Protein AF-A0A4R0D677-F1 (afdb_monomer_lite)

Radius of gyration: 15.62 Å; chains: 1; bounding box: 46×31×47 Å

Structure (mmCIF, N/CA/C/O backbone):
data_AF-A0A4R0D677-F1
#
_entry.id   AF-A0A4R0D677-F1
#
loop_
_atom_site.group_PDB
_atom_site.id
_atom_site.type_symbol
_atom_site.label_atom_id
_atom_site.label_alt_id
_atom_site.label_comp_id
_atom_site.label_asym_id
_atom_site.label_entity_id
_atom_site.label_seq_id
_atom_site.pdbx_PDB_ins_code
_atom_site.Cartn_x
_atom_site.Cartn_y
_atom_site.Cartn_z
_atom_site.occupancy
_atom_site.B_iso_or_equiv
_atom_site.auth_seq_id
_atom_site.auth_comp_id
_atom_site.auth_asym_id
_atom_site.auth_atom_id
_atom_site.pdbx_PDB_model_num
ATOM 1 N N . MET A 1 1 ? 21.964 2.324 -13.174 1.00 46.50 1 MET A N 1
ATOM 2 C CA . MET A 1 1 ? 20.574 2.118 -13.631 1.00 46.50 1 MET A CA 1
ATOM 3 C C . MET A 1 1 ? 19.665 2.607 -12.523 1.00 46.50 1 MET A C 1
ATOM 5 O O . MET A 1 1 ? 19.913 2.249 -11.379 1.00 46.50 1 MET A O 1
ATOM 9 N N . SER A 1 2 ? 18.722 3.490 -12.840 1.00 54.97 2 SER A N 1
ATOM 10 C CA . SER A 1 2 ? 17.819 4.104 -11.859 1.00 54.97 2 SER A CA 1
ATOM 11 C C . SER A 1 2 ? 16.547 3.272 -11.734 1.00 54.97 2 SER A C 1
ATOM 13 O O . SER A 1 2 ? 16.025 2.812 -12.748 1.00 54.97 2 SER A O 1
ATOM 15 N N . LEU A 1 3 ? 16.053 3.096 -10.508 1.00 63.09 3 LEU A N 1
ATOM 16 C CA . LEU A 1 3 ? 14.732 2.521 -10.248 1.00 63.09 3 LEU A CA 1
ATOM 17 C C . LEU A 1 3 ? 13.673 3.325 -11.011 1.00 63.09 3 LEU A C 1
ATOM 19 O O . LEU A 1 3 ? 13.664 4.555 -10.936 1.00 63.09 3 LEU A O 1
ATOM 23 N N . ASN A 1 4 ? 12.784 2.640 -11.728 1.00 72.44 4 ASN A N 1
ATOM 24 C CA . ASN A 1 4 ? 11.658 3.288 -12.389 1.00 72.44 4 ASN A CA 1
ATOM 25 C C . ASN A 1 4 ? 10.509 3.426 -11.378 1.00 72.44 4 ASN A C 1
ATOM 27 O O . ASN A 1 4 ? 9.733 2.492 -11.177 1.00 72.44 4 ASN A O 1
ATOM 31 N N . ILE A 1 5 ? 10.471 4.555 -10.669 1.00 73.00 5 ILE A N 1
ATOM 32 C CA . ILE A 1 5 ? 9.426 4.857 -9.683 1.00 73.00 5 ILE A CA 1
ATOM 33 C C . ILE A 1 5 ? 8.297 5.606 -10.385 1.00 73.00 5 ILE A C 1
ATOM 35 O O . ILE A 1 5 ? 8.529 6.603 -11.069 1.00 73.00 5 ILE A O 1
ATOM 39 N N . GLU A 1 6 ? 7.072 5.123 -10.205 1.00 76.19 6 GLU A N 1
ATOM 40 C CA . GLU A 1 6 ? 5.894 5.703 -10.847 1.00 76.19 6 GLU A CA 1
ATOM 41 C C . GLU A 1 6 ? 5.510 7.056 -10.220 1.00 76.19 6 GLU A C 1
ATOM 43 O O . GLU A 1 6 ? 5.352 7.143 -9.002 1.00 76.19 6 GLU A O 1
ATOM 48 N N . PRO A 1 7 ? 5.305 8.115 -11.027 1.00 68.88 7 PRO A N 1
ATOM 49 C CA . PRO A 1 7 ? 5.051 9.464 -10.520 1.00 68.88 7 PRO A CA 1
ATOM 50 C C . PRO A 1 7 ? 3.624 9.674 -9.989 1.00 68.88 7 PRO A C 1
ATOM 52 O O . PRO A 1 7 ? 3.384 10.651 -9.288 1.00 68.88 7 PRO A O 1
ATOM 55 N N . ASN A 1 8 ? 2.667 8.806 -10.343 1.00 76.62 8 ASN A N 1
ATOM 56 C CA . ASN A 1 8 ? 1.303 8.834 -9.805 1.00 76.62 8 ASN A CA 1
ATOM 57 C C . ASN A 1 8 ? 0.806 7.399 -9.547 1.00 76.62 8 ASN A C 1
ATOM 59 O O . ASN A 1 8 ? 0.125 6.804 -10.398 1.00 76.62 8 ASN A O 1
ATOM 63 N N . PRO A 1 9 ? 1.179 6.813 -8.399 1.00 74.44 9 PRO A N 1
ATOM 64 C CA . PRO A 1 9 ? 0.886 5.421 -8.089 1.00 74.44 9 PRO A CA 1
ATOM 65 C C . PRO A 1 9 ? -0.613 5.128 -8.000 1.00 74.44 9 PRO A C 1
ATOM 67 O O . PRO A 1 9 ? -1.057 4.054 -8.404 1.00 74.44 9 PRO A O 1
ATOM 70 N N . LEU A 1 10 ? -1.420 6.088 -7.546 1.00 76.31 10 LEU A N 1
ATOM 71 C CA . LEU A 1 10 ? -2.860 5.905 -7.385 1.00 76.31 10 LEU A CA 1
ATOM 72 C C . LEU A 1 10 ? -3.614 5.785 -8.696 1.00 76.31 10 LEU A C 1
ATOM 74 O O . LEU A 1 10 ? -4.440 4.889 -8.860 1.00 76.31 10 LEU A O 1
ATOM 78 N N . ARG A 1 11 ? -3.326 6.664 -9.657 1.00 75.25 11 ARG A N 1
ATOM 79 C CA . ARG A 1 11 ? -3.960 6.604 -10.975 1.00 75.25 11 ARG A CA 1
ATOM 80 C C . ARG A 1 11 ? -3.592 5.311 -11.693 1.00 75.25 11 ARG A C 1
ATOM 82 O O . ARG A 1 11 ? -4.452 4.709 -12.339 1.00 75.25 11 ARG A O 1
ATOM 89 N N . LEU A 1 12 ? -2.337 4.878 -11.560 1.00 73.50 12 LEU A N 1
ATOM 90 C CA . LEU A 1 12 ? -1.883 3.602 -12.094 1.00 73.50 12 LEU A CA 1
ATOM 91 C C . LEU A 1 12 ? -2.635 2.436 -11.445 1.00 73.50 12 LEU A C 1
ATOM 93 O O . LEU A 1 12 ? -3.113 1.559 -12.158 1.00 73.50 12 LEU A O 1
ATOM 97 N N . LEU A 1 13 ? -2.803 2.449 -10.121 1.00 74.50 13 LEU A N 1
ATOM 98 C CA . LEU A 1 13 ? -3.520 1.400 -9.396 1.00 74.50 13 LEU A CA 1
ATOM 99 C C . LEU A 1 13 ? -5.006 1.366 -9.716 1.00 74.50 13 LEU A C 1
ATOM 101 O O . LEU A 1 13 ? -5.522 0.297 -10.006 1.00 74.50 13 LEU A O 1
ATOM 105 N N . CYS A 1 14 ? -5.693 2.505 -9.750 1.00 72.25 14 CYS A N 1
ATOM 106 C CA . CYS A 1 14 ? -7.098 2.552 -10.150 1.00 72.25 14 CYS A CA 1
ATOM 107 C C . CYS A 1 14 ? -7.300 2.000 -11.568 1.00 72.25 14 CYS A C 1
ATOM 109 O O . CYS A 1 14 ? -8.280 1.299 -11.814 1.00 72.25 14 CYS A O 1
ATOM 111 N N . ARG A 1 15 ? -6.356 2.265 -12.484 1.00 71.62 15 ARG A N 1
ATOM 112 C CA . ARG A 1 15 ? -6.363 1.691 -13.835 1.00 71.62 15 ARG A CA 1
ATOM 113 C C . ARG A 1 15 ? -6.105 0.180 -13.824 1.00 71.62 15 ARG A C 1
ATOM 115 O O . ARG A 1 15 ? -6.798 -0.535 -14.536 1.00 71.62 15 ARG A O 1
ATOM 122 N N . LYS A 1 16 ? -5.127 -0.291 -13.044 1.00 71.31 16 LYS A N 1
ATOM 123 C CA . LYS A 1 16 ? -4.709 -1.705 -12.990 1.00 71.31 16 LYS A CA 1
ATOM 124 C C . LYS A 1 16 ? -5.667 -2.605 -12.204 1.00 71.31 16 LYS A C 1
ATOM 126 O O . LYS A 1 16 ? -5.838 -3.762 -12.547 1.00 71.31 16 LYS A O 1
ATOM 131 N N . LEU A 1 17 ? -6.291 -2.083 -11.151 1.00 68.19 17 LEU A N 1
ATOM 132 C CA . LEU A 1 17 ? -7.123 -2.841 -10.209 1.00 68.19 17 LEU A CA 1
ATOM 133 C C . LEU A 1 17 ? -8.630 -2.697 -10.472 1.00 68.19 17 LEU A C 1
ATOM 135 O O . LEU A 1 17 ? -9.434 -3.277 -9.750 1.00 68.19 17 LEU A O 1
ATOM 139 N N . GLY A 1 18 ? -9.036 -1.935 -11.491 1.00 66.12 18 GLY A N 1
ATOM 140 C CA . GLY A 1 18 ? -10.449 -1.779 -11.855 1.00 66.12 18 GLY A CA 1
ATOM 141 C C . GLY A 1 18 ? -11.251 -0.840 -10.944 1.00 66.12 18 GLY A C 1
ATOM 142 O O . GLY A 1 18 ? -12.479 -0.848 -10.996 1.00 66.12 18 GLY A O 1
ATOM 143 N N . GLY A 1 19 ? -10.585 -0.018 -10.125 1.00 68.75 19 GLY A N 1
ATOM 144 C CA . GLY A 1 19 ? -11.209 1.071 -9.365 1.00 68.75 19 GLY A CA 1
ATOM 145 C C . GLY A 1 19 ? -10.838 1.138 -7.881 1.00 68.75 19 GLY A C 1
ATOM 146 O O . GLY A 1 19 ? -10.131 0.289 -7.346 1.00 68.75 19 GLY A O 1
ATOM 147 N N . ILE A 1 20 ? -11.350 2.176 -7.209 1.00 68.94 20 ILE A N 1
ATOM 148 C CA . ILE A 1 20 ? -10.993 2.525 -5.821 1.00 68.94 20 ILE A CA 1
ATOM 149 C C . ILE A 1 20 ? -11.452 1.488 -4.785 1.00 68.94 20 ILE A C 1
ATOM 151 O O . ILE A 1 20 ? -10.838 1.349 -3.738 1.00 68.94 20 ILE A O 1
ATOM 155 N N . HIS A 1 21 ? -12.491 0.706 -5.083 1.00 67.62 21 HIS A N 1
ATOM 156 C CA . HIS A 1 21 ? -13.012 -0.313 -4.167 1.00 67.62 21 HIS A CA 1
ATOM 157 C C . HIS A 1 21 ? -12.000 -1.437 -3.886 1.00 67.62 21 HIS A C 1
ATOM 159 O O . HIS A 1 21 ? -12.010 -2.003 -2.800 1.00 67.62 21 HIS A O 1
ATOM 165 N N . ARG A 1 22 ? -11.081 -1.713 -4.823 1.00 74.38 22 ARG A N 1
ATOM 166 C CA . ARG A 1 22 ? -9.992 -2.690 -4.643 1.00 74.38 22 ARG A CA 1
ATOM 167 C C . ARG A 1 22 ? -8.803 -2.154 -3.862 1.00 74.38 22 ARG A C 1
ATOM 169 O O . ARG A 1 22 ? -7.878 -2.900 -3.555 1.00 74.38 22 ARG A O 1
ATOM 176 N N . VAL A 1 23 ? -8.799 -0.859 -3.560 1.00 78.19 23 VAL A N 1
ATOM 177 C CA . VAL A 1 23 ? -7.734 -0.260 -2.761 1.00 78.19 23 VAL A CA 1
ATOM 178 C C . VAL A 1 23 ? -7.772 -0.805 -1.337 1.00 78.19 23 VAL A C 1
ATOM 180 O O . VAL A 1 23 ? -6.714 -1.052 -0.777 1.00 78.19 23 VAL A O 1
ATOM 183 N N . LEU A 1 24 ? -8.953 -1.086 -0.780 1.00 79.75 24 LEU A N 1
ATOM 184 C CA . LEU A 1 24 ? -9.059 -1.747 0.524 1.00 79.75 24 LEU A CA 1
ATOM 185 C C . LEU A 1 24 ? -8.439 -3.149 0.512 1.00 79.75 24 LEU A C 1
ATOM 187 O O . LEU A 1 24 ? -7.646 -3.466 1.394 1.00 79.75 24 LEU A O 1
ATOM 191 N N . ASP A 1 25 ? -8.720 -3.948 -0.522 1.00 78.94 25 ASP A N 1
ATOM 192 C CA . ASP A 1 25 ? -8.103 -5.272 -0.683 1.00 78.94 25 ASP A CA 1
ATOM 193 C C . ASP A 1 25 ? -6.572 -5.164 -0.779 1.00 78.94 25 ASP A C 1
ATOM 195 O O . ASP A 1 25 ? -5.841 -5.977 -0.214 1.00 78.94 25 ASP A O 1
ATOM 199 N N . LEU A 1 26 ? -6.073 -4.136 -1.476 1.00 81.19 26 LEU A N 1
ATOM 200 C CA . LEU A 1 26 ? -4.642 -3.859 -1.576 1.00 81.19 26 LEU A CA 1
ATOM 201 C C . LEU A 1 26 ? -4.051 -3.497 -0.208 1.00 81.19 26 LEU A C 1
ATOM 203 O O . LEU A 1 26 ? -3.027 -4.060 0.171 1.00 81.19 26 LEU A O 1
ATOM 207 N N . LEU A 1 27 ? -4.691 -2.593 0.539 1.00 84.69 27 LEU A N 1
ATOM 208 C CA . LEU A 1 27 ? -4.249 -2.179 1.874 1.00 84.69 27 LEU A CA 1
ATOM 209 C C . LEU A 1 27 ? -4.219 -3.343 2.872 1.00 84.69 27 LEU A C 1
ATOM 211 O O . LEU A 1 27 ? -3.395 -3.331 3.787 1.00 84.69 27 LEU A O 1
ATOM 215 N N . ASP A 1 28 ? -5.083 -4.346 2.705 1.00 82.44 28 ASP A N 1
ATOM 216 C CA . ASP A 1 28 ? -5.055 -5.535 3.557 1.00 82.44 28 ASP A CA 1
ATOM 217 C C . ASP A 1 28 ? -3.887 -6.481 3.238 1.00 82.44 28 ASP A C 1
ATOM 219 O O . ASP A 1 28 ? -3.376 -7.176 4.114 1.00 82.44 28 ASP A O 1
ATOM 223 N N . ILE A 1 29 ? -3.416 -6.478 1.990 1.00 81.38 29 ILE A N 1
ATOM 224 C CA . ILE A 1 29 ? -2.280 -7.299 1.557 1.00 81.38 29 ILE A CA 1
ATOM 225 C C . ILE A 1 29 ? -0.944 -6.638 1.882 1.00 81.38 29 ILE A C 1
ATOM 227 O O . ILE A 1 29 ? 0.037 -7.354 2.110 1.00 81.38 29 ILE A O 1
ATOM 231 N N . LEU A 1 30 ? -0.887 -5.304 1.866 1.00 82.44 30 LEU A N 1
ATOM 232 C CA . LEU A 1 30 ? 0.340 -4.562 2.123 1.00 82.44 30 LEU A CA 1
ATOM 233 C C . LEU A 1 30 ? 0.876 -4.857 3.530 1.00 82.44 30 LEU A C 1
ATOM 235 O O . LEU A 1 30 ? 0.171 -4.820 4.533 1.00 82.44 30 LEU A O 1
ATOM 239 N N . ASP A 1 31 ? 2.166 -5.147 3.585 1.00 78.69 31 ASP A N 1
ATOM 240 C CA . ASP A 1 31 ? 2.933 -5.328 4.798 1.00 78.69 31 ASP A CA 1
ATOM 241 C C . ASP A 1 31 ? 3.507 -3.968 5.209 1.00 78.69 31 ASP A C 1
ATOM 243 O O . ASP A 1 31 ? 4.041 -3.221 4.385 1.00 78.69 31 ASP A O 1
ATOM 247 N N . ASN A 1 32 ? 3.428 -3.643 6.498 1.00 75.25 32 ASN A N 1
ATOM 248 C CA . ASN A 1 32 ? 3.957 -2.387 7.032 1.00 75.25 32 ASN A CA 1
ATOM 249 C C . ASN A 1 32 ? 5.480 -2.238 6.842 1.00 75.25 32 ASN A C 1
ATOM 251 O O . ASN A 1 32 ? 6.007 -1.129 6.915 1.00 75.25 32 ASN A O 1
ATOM 255 N N . GLN A 1 33 ? 6.198 -3.336 6.585 1.00 74.75 33 GLN A N 1
ATOM 256 C CA . GLN A 1 33 ? 7.637 -3.323 6.331 1.00 74.75 33 GLN A CA 1
ATOM 257 C C . GLN A 1 33 ? 7.985 -3.145 4.848 1.00 74.75 33 GLN A C 1
ATOM 259 O O . GLN A 1 33 ? 9.171 -2.999 4.523 1.00 74.75 33 GLN A O 1
ATOM 264 N N . ALA A 1 34 ? 6.992 -3.179 3.952 1.00 79.44 34 ALA A N 1
ATOM 265 C CA . ALA A 1 34 ? 7.190 -3.018 2.519 1.00 79.44 34 ALA A CA 1
ATOM 266 C C . ALA A 1 34 ? 7.406 -1.545 2.175 1.00 79.44 34 ALA A C 1
ATOM 268 O O . ALA A 1 34 ? 6.527 -0.702 2.352 1.00 79.44 34 ALA A O 1
ATOM 269 N N . ARG A 1 35 ? 8.585 -1.231 1.635 1.00 82.19 35 ARG A N 1
ATOM 270 C CA . ARG A 1 35 ? 8.910 0.136 1.207 1.00 82.19 35 ARG A CA 1
ATOM 271 C C . ARG A 1 35 ? 8.371 0.432 -0.191 1.00 82.19 35 ARG A C 1
ATOM 273 O O . ARG A 1 35 ? 8.006 1.566 -0.480 1.00 82.19 35 ARG A O 1
ATOM 280 N N . TYR A 1 36 ? 8.313 -0.601 -1.025 1.00 84.31 36 TYR A N 1
ATOM 281 C CA . TYR A 1 36 ? 7.744 -0.534 -2.359 1.00 84.31 36 TYR A CA 1
ATOM 282 C C . TYR A 1 36 ? 6.868 -1.747 -2.608 1.00 84.31 36 TYR A C 1
ATOM 284 O O . TYR A 1 36 ? 7.065 -2.803 -2.010 1.00 84.31 36 TYR A O 1
ATOM 292 N N . PHE A 1 37 ? 5.956 -1.631 -3.556 1.00 84.25 37 PHE A N 1
ATOM 293 C CA . PHE A 1 37 ? 5.255 -2.778 -4.105 1.00 84.25 37 PHE A CA 1
ATOM 294 C C . PHE A 1 37 ? 5.078 -2.623 -5.609 1.00 84.25 37 PHE A C 1
ATOM 296 O O . PHE A 1 37 ? 5.185 -1.533 -6.173 1.00 84.25 37 PHE A O 1
ATOM 303 N N . TRP A 1 38 ? 4.825 -3.743 -6.268 1.00 81.06 38 TRP A N 1
ATOM 304 C CA . TRP A 1 38 ? 4.507 -3.805 -7.679 1.00 81.06 38 TRP A CA 1
ATOM 305 C C . TRP A 1 38 ? 3.267 -4.663 -7.866 1.00 81.06 38 TRP A C 1
ATOM 307 O O . TRP A 1 38 ? 3.144 -5.739 -7.286 1.00 81.06 38 TRP A O 1
ATOM 317 N N . VAL A 1 39 ? 2.354 -4.177 -8.697 1.00 76.50 39 VAL A N 1
ATOM 318 C CA . VAL A 1 39 ? 1.191 -4.939 -9.141 1.00 76.50 39 VAL A CA 1
ATOM 319 C C . VAL A 1 39 ? 1.512 -5.487 -10.522 1.00 76.50 39 VAL A C 1
ATOM 321 O O . VAL A 1 39 ? 1.634 -4.705 -11.479 1.00 76.50 39 VAL A O 1
ATOM 324 N N . ASN A 1 40 ? 1.689 -6.809 -10.594 1.00 72.00 40 ASN A N 1
ATOM 325 C CA . ASN A 1 40 ? 1.907 -7.505 -11.851 1.00 72.00 40 ASN A CA 1
ATOM 326 C C . ASN A 1 40 ? 0.624 -7.453 -12.698 1.00 72.00 40 ASN A C 1
ATOM 328 O O . ASN A 1 40 ? -0.468 -7.708 -12.195 1.00 72.00 40 ASN A O 1
ATOM 332 N N . ASP A 1 41 ? 0.788 -7.099 -13.969 1.00 65.06 41 ASP A N 1
ATOM 333 C CA . ASP A 1 41 ? -0.271 -6.939 -14.973 1.00 65.06 41 ASP A CA 1
ATOM 334 C C . ASP A 1 41 ? -0.216 -8.056 -16.036 1.00 65.06 41 ASP A C 1
ATOM 336 O O . ASP A 1 41 ? -0.886 -7.977 -17.058 1.00 65.06 41 ASP A O 1
ATOM 340 N N . ASP A 1 42 ? 0.560 -9.129 -15.816 1.00 56.28 42 ASP A N 1
ATOM 341 C CA . ASP A 1 42 ? 0.685 -10.276 -16.743 1.00 56.28 42 ASP A CA 1
ATOM 342 C C . ASP A 1 42 ? -0.625 -11.074 -16.962 1.00 56.28 42 ASP A C 1
ATOM 344 O O . ASP A 1 42 ? -0.633 -12.153 -17.564 1.00 56.28 42 ASP A O 1
ATOM 348 N N . SER A 1 43 ? -1.775 -10.578 -16.506 1.00 51.88 43 SER A N 1
ATOM 349 C CA . SER A 1 43 ? -3.062 -11.166 -16.846 1.00 51.88 43 SER A CA 1
ATOM 350 C C . SER A 1 43 ? -3.492 -10.747 -18.247 1.00 51.88 43 SER A C 1
ATOM 352 O O . SER A 1 43 ? -3.923 -9.623 -18.495 1.00 51.88 43 SER A O 1
ATOM 354 N N . GLN A 1 44 ? -3.445 -11.734 -19.136 1.00 50.09 44 GLN A N 1
ATOM 355 C CA . GLN A 1 44 ? -4.313 -11.870 -20.299 1.00 50.09 44 GLN A CA 1
ATOM 356 C C . GLN A 1 44 ? -5.681 -11.172 -20.119 1.00 50.09 44 GLN A C 1
ATOM 358 O O . GLN A 1 44 ? -6.281 -11.290 -19.045 1.00 50.09 44 GLN A O 1
ATOM 363 N N . PRO A 1 45 ? -6.219 -10.538 -21.176 1.00 47.06 45 PRO A N 1
ATOM 364 C CA . PRO A 1 45 ? -7.366 -9.622 -21.123 1.00 47.06 45 PRO A CA 1
ATOM 365 C C . PRO A 1 45 ? -8.709 -10.219 -20.648 1.00 47.06 45 PRO A C 1
ATOM 367 O O . PRO A 1 45 ? -9.688 -9.485 -20.572 1.00 47.06 45 PRO A O 1
ATOM 370 N N . ASP A 1 46 ? -8.774 -11.507 -20.295 1.00 44.31 46 ASP A N 1
ATOM 371 C CA . ASP A 1 46 ? -10.025 -12.257 -20.096 1.00 44.31 46 ASP A CA 1
ATOM 372 C C . ASP A 1 46 ? -10.285 -12.778 -18.673 1.00 44.31 46 ASP A C 1
ATOM 374 O O . ASP A 1 46 ? -11.287 -13.460 -18.433 1.00 44.31 46 ASP A O 1
ATOM 378 N N . ARG A 1 47 ? -9.432 -12.500 -17.679 1.00 45.94 47 ARG A N 1
ATOM 379 C CA . ARG A 1 47 ? -9.725 -12.975 -16.316 1.00 45.94 47 ARG A CA 1
ATOM 380 C C . ARG A 1 47 ? -10.636 -12.010 -15.571 1.00 45.94 47 ARG A C 1
ATOM 382 O O . ARG A 1 47 ? -10.222 -10.938 -15.149 1.00 45.94 47 ARG A O 1
ATOM 389 N N . ASN A 1 48 ? -11.861 -12.473 -15.322 1.00 47.94 48 ASN A N 1
ATOM 390 C CA . ASN A 1 48 ? -12.749 -11.987 -14.269 1.00 47.94 48 ASN A CA 1
ATOM 391 C C . ASN A 1 48 ? -11.972 -11.833 -12.950 1.00 47.94 48 ASN A C 1
ATOM 393 O O . ASN A 1 48 ? -11.830 -12.775 -12.167 1.00 47.94 48 ASN A O 1
ATOM 397 N N . TYR A 1 49 ? -11.501 -10.616 -12.683 1.00 52.00 49 TYR A N 1
ATOM 398 C CA . TYR A 1 49 ? -10.772 -10.240 -11.473 1.00 52.00 49 TYR A CA 1
ATOM 399 C C . TYR A 1 49 ? -11.570 -10.495 -10.183 1.00 52.00 49 TYR A C 1
ATOM 401 O O . TYR A 1 49 ? -11.032 -10.372 -9.087 1.00 52.00 49 TYR A O 1
ATOM 409 N N . HIS A 1 50 ? -12.861 -10.819 -10.272 1.00 48.62 50 HIS A N 1
ATOM 410 C CA . HIS A 1 50 ? -13.708 -11.180 -9.135 1.00 48.62 50 HIS A CA 1
ATOM 411 C C . HIS A 1 50 ? -13.315 -12.507 -8.459 1.00 48.62 50 HIS A C 1
ATOM 413 O O . HIS A 1 50 ? -13.734 -12.735 -7.330 1.00 48.62 50 HIS A O 1
ATOM 419 N N . GLY A 1 51 ? -12.522 -13.372 -9.112 1.00 49.31 51 GLY A N 1
ATOM 420 C CA . GLY A 1 51 ? -12.191 -14.708 -8.591 1.00 49.31 51 GLY A CA 1
ATOM 421 C C . GLY A 1 51 ? -10.745 -14.934 -8.137 1.00 49.31 51 GLY A C 1
ATOM 422 O O . GLY A 1 51 ? -10.488 -15.910 -7.436 1.00 49.31 51 GLY A O 1
ATOM 423 N N . VAL A 1 52 ? -9.787 -14.081 -8.523 1.00 54.62 52 VAL A N 1
ATOM 424 C CA . VAL A 1 52 ? -8.370 -14.290 -8.178 1.00 54.62 52 VAL A CA 1
ATOM 425 C C . VAL A 1 52 ? -7.969 -13.389 -7.018 1.00 54.62 52 VAL A C 1
ATOM 427 O O . VAL A 1 52 ? -8.169 -12.176 -7.072 1.00 54.62 52 VAL A O 1
ATOM 430 N N . LYS A 1 53 ? -7.394 -13.990 -5.971 1.00 63.47 53 LYS A N 1
ATOM 431 C CA . LYS A 1 53 ? -6.892 -13.255 -4.811 1.00 63.47 53 LYS A CA 1
ATOM 432 C C . LYS A 1 53 ? -5.773 -12.302 -5.242 1.00 63.47 53 LYS A C 1
ATOM 434 O O . LYS A 1 53 ? -4.837 -12.702 -5.939 1.00 63.47 53 LYS A O 1
ATOM 439 N N . LEU A 1 54 ? -5.906 -11.040 -4.840 1.00 69.19 54 LEU A N 1
ATOM 440 C CA . LEU A 1 54 ? -5.010 -9.946 -5.215 1.00 69.19 54 LEU A CA 1
ATOM 441 C C . LEU A 1 54 ? -3.562 -10.185 -4.730 1.00 69.19 54 LEU A C 1
ATOM 443 O O . LEU A 1 54 ? -2.609 -9.723 -5.351 1.00 69.19 54 LEU A O 1
ATOM 447 N N . ASP A 1 55 ? -3.385 -10.990 -3.681 1.00 64.88 55 ASP A N 1
ATOM 448 C CA . ASP A 1 55 ? -2.090 -11.349 -3.093 1.00 64.88 55 ASP A CA 1
ATOM 449 C C . ASP A 1 55 ? -1.160 -12.136 -4.026 1.00 64.88 55 ASP A C 1
ATOM 451 O O . ASP A 1 55 ? 0.052 -12.102 -3.839 1.00 64.88 55 ASP A O 1
ATOM 455 N N . ASN A 1 56 ? -1.700 -12.796 -5.051 1.00 65.19 56 ASN A N 1
ATOM 456 C CA . ASN A 1 56 ? -0.905 -13.532 -6.035 1.00 65.19 56 ASN A CA 1
ATOM 457 C C . ASN A 1 56 ? -0.226 -12.627 -7.076 1.00 65.19 56 ASN A C 1
ATOM 459 O O . ASN A 1 56 ? 0.649 -13.093 -7.804 1.00 65.19 56 ASN A O 1
ATOM 463 N N . PHE A 1 57 ? -0.630 -11.357 -7.169 1.00 70.56 57 PHE A N 1
ATOM 464 C CA . PHE A 1 57 ? -0.122 -10.413 -8.173 1.00 70.56 57 PHE A CA 1
ATOM 465 C C . PHE A 1 57 ? 0.598 -9.210 -7.571 1.00 70.56 57 PHE A C 1
ATOM 467 O O . PHE A 1 57 ? 1.273 -8.479 -8.295 1.00 70.56 57 PHE A O 1
ATOM 474 N N . VAL A 1 58 ? 0.460 -8.988 -6.263 1.00 75.69 58 VAL A N 1
ATOM 475 C CA . VAL A 1 58 ? 1.117 -7.882 -5.565 1.00 75.69 58 VAL A CA 1
ATOM 476 C C . VAL A 1 58 ? 2.412 -8.386 -4.949 1.00 75.69 58 VAL A C 1
ATOM 478 O O . VAL A 1 58 ? 2.416 -9.067 -3.925 1.00 75.69 58 VAL A O 1
ATOM 481 N N . LEU A 1 59 ? 3.526 -8.025 -5.575 1.00 77.00 59 LEU A N 1
ATOM 482 C CA . LEU A 1 59 ? 4.858 -8.300 -5.057 1.00 77.00 59 LEU A CA 1
ATOM 483 C C . LEU A 1 59 ? 5.312 -7.125 -4.202 1.00 77.00 59 LEU A C 1
ATOM 485 O O . LEU A 1 59 ? 5.252 -5.972 -4.626 1.00 77.00 59 LEU A O 1
ATOM 489 N N . GLN A 1 60 ? 5.761 -7.418 -2.988 1.00 83.00 60 GLN A N 1
ATOM 490 C CA . GLN A 1 60 ? 6.167 -6.406 -2.024 1.00 83.00 60 GLN A CA 1
ATOM 491 C C . GLN A 1 60 ? 7.666 -6.448 -1.827 1.00 83.00 60 GLN A C 1
ATOM 493 O O . GLN A 1 60 ? 8.265 -7.518 -1.722 1.00 83.00 60 GLN A O 1
ATOM 498 N N . TYR A 1 61 ? 8.268 -5.271 -1.762 1.00 78.69 61 TYR A N 1
ATOM 499 C CA . TYR A 1 61 ? 9.701 -5.107 -1.830 1.00 78.69 61 TYR A CA 1
ATOM 500 C C . TYR A 1 61 ? 10.232 -4.262 -0.682 1.00 78.69 61 TYR A C 1
ATOM 502 O O . TYR A 1 61 ? 9.694 -3.208 -0.327 1.00 78.69 61 TYR A O 1
ATOM 510 N N . LYS A 1 62 ? 11.373 -4.695 -0.152 1.00 78.88 62 LYS A N 1
ATOM 511 C CA . LYS A 1 62 ? 12.213 -3.891 0.728 1.00 78.88 62 LYS A CA 1
ATOM 512 C C . LYS A 1 62 ? 13.551 -3.650 0.044 1.00 78.88 62 LYS A C 1
ATOM 514 O O . LYS A 1 62 ? 14.236 -4.600 -0.333 1.00 78.88 62 LYS A O 1
ATOM 519 N N . LEU A 1 63 ? 13.901 -2.375 -0.136 1.00 70.88 63 LEU A N 1
ATOM 520 C CA . LEU A 1 63 ? 15.196 -1.998 -0.698 1.00 70.88 63 LEU A CA 1
ATOM 521 C C . LEU A 1 63 ? 16.292 -2.219 0.343 1.00 70.88 63 LEU A C 1
ATOM 523 O O . LEU A 1 63 ? 16.206 -1.717 1.467 1.00 70.88 63 LEU A O 1
ATOM 527 N N . LEU A 1 64 ? 17.316 -2.962 -0.060 1.00 68.69 64 LEU A N 1
ATOM 528 C CA . LEU A 1 64 ? 18.546 -3.135 0.696 1.00 68.69 64 LEU A CA 1
ATOM 529 C C . LEU A 1 64 ? 19.525 -2.007 0.370 1.00 68.69 64 LEU A C 1
ATOM 531 O O . LEU A 1 64 ? 19.808 -1.758 -0.799 1.00 68.69 64 LEU A O 1
ATOM 535 N N . ASN A 1 65 ? 20.044 -1.351 1.411 1.00 59.09 65 ASN A N 1
ATOM 536 C CA . ASN A 1 65 ? 21.076 -0.317 1.283 1.00 59.09 65 ASN A CA 1
ATOM 537 C C . ASN A 1 65 ? 22.480 -0.898 1.052 1.00 59.09 65 ASN A C 1
ATOM 539 O O . ASN A 1 65 ? 23.376 -0.149 0.683 1.00 59.09 65 ASN A O 1
ATOM 543 N N . ASP A 1 66 ? 22.680 -2.191 1.318 1.00 57.28 66 ASP A N 1
ATOM 544 C CA . A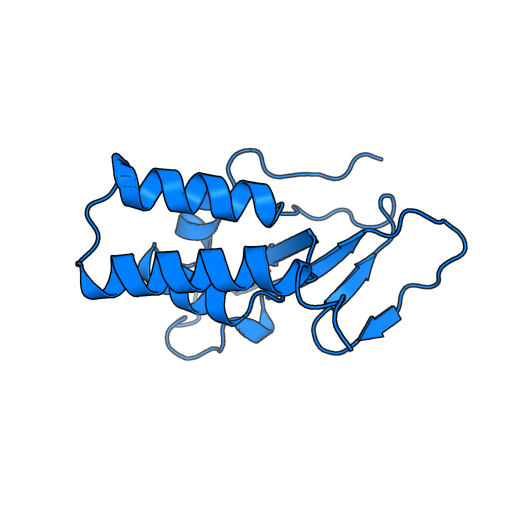SP A 1 66 ? 24.003 -2.808 1.398 1.00 57.28 66 ASP A CA 1
ATOM 545 C C . ASP A 1 66 ? 24.177 -3.893 0.324 1.00 57.28 66 ASP A C 1
ATOM 547 O O . ASP A 1 66 ? 23.346 -4.801 0.195 1.00 57.28 66 ASP A O 1
ATOM 551 N N . ASP A 1 67 ? 25.267 -3.806 -0.439 1.00 54.41 67 ASP A N 1
ATOM 552 C CA . ASP A 1 67 ? 25.576 -4.693 -1.570 1.00 54.41 67 ASP A CA 1
ATOM 553 C C . A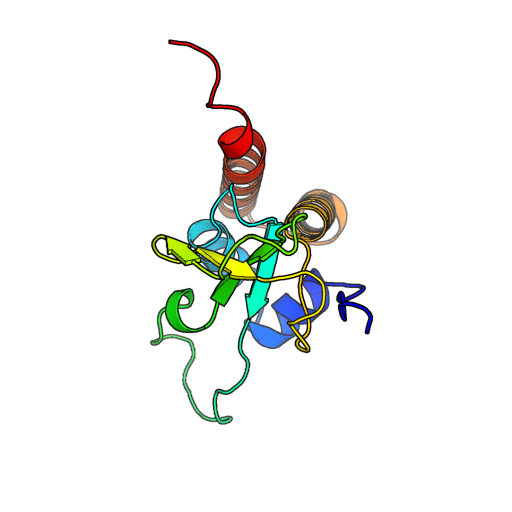SP A 1 67 ? 25.953 -6.118 -1.130 1.00 54.41 67 ASP A C 1
ATOM 555 O O . ASP A 1 67 ? 25.907 -7.061 -1.928 1.00 54.41 67 ASP A O 1
ATOM 559 N N . ASN A 1 68 ? 26.281 -6.297 0.151 1.00 52.22 68 ASN A N 1
ATOM 560 C CA . ASN A 1 68 ? 26.691 -7.578 0.730 1.00 52.22 68 ASN A CA 1
ATOM 561 C C . ASN A 1 68 ? 25.529 -8.459 1.201 1.00 52.22 68 ASN A C 1
ATOM 563 O O . ASN A 1 68 ? 25.752 -9.591 1.629 1.00 52.22 68 ASN A O 1
ATOM 567 N N . LEU A 1 69 ? 24.288 -7.982 1.108 1.00 56.62 69 LEU A N 1
ATOM 568 C CA . LEU A 1 69 ? 23.125 -8.777 1.482 1.00 56.62 69 LEU A CA 1
ATOM 569 C C . LEU A 1 69 ? 22.623 -9.568 0.266 1.00 56.62 69 LEU A C 1
ATOM 571 O O . LEU A 1 69 ? 22.424 -9.041 -0.839 1.00 56.62 69 LEU A O 1
ATOM 575 N N . THR A 1 70 ? 22.480 -10.878 0.450 1.00 56.84 70 THR A N 1
ATOM 576 C CA . THR A 1 70 ? 21.826 -11.752 -0.521 1.00 56.84 70 THR A CA 1
ATOM 577 C C . THR A 1 70 ? 20.328 -11.441 -0.541 1.00 56.84 70 THR A C 1
ATOM 579 O O . THR A 1 70 ? 19.742 -11.188 0.516 1.00 56.84 70 THR A O 1
ATOM 582 N N . PRO A 1 71 ? 19.680 -11.440 -1.721 1.00 57.94 71 PRO A N 1
ATOM 583 C CA . PRO A 1 71 ? 18.228 -11.381 -1.794 1.00 57.94 71 PRO A CA 1
ATOM 584 C C . PRO A 1 71 ? 17.652 -12.524 -0.959 1.00 57.94 71 PRO A C 1
ATOM 586 O O . PRO A 1 71 ? 17.974 -13.690 -1.185 1.00 57.94 71 PRO A O 1
ATOM 589 N N . PHE A 1 72 ? 16.830 -12.187 0.024 1.00 57.97 72 PHE A N 1
ATOM 590 C CA . PHE A 1 72 ? 16.144 -13.153 0.869 1.00 57.97 72 PHE A CA 1
ATOM 591 C C . PHE A 1 72 ? 14.649 -12.839 0.857 1.00 57.97 72 PHE A C 1
ATOM 593 O O . PHE A 1 72 ? 14.245 -11.679 0.765 1.00 57.97 72 PHE A O 1
ATOM 600 N N . SER A 1 73 ? 13.818 -13.873 0.921 1.00 58.41 73 SER A N 1
ATOM 601 C CA . SER A 1 73 ? 12.366 -13.745 1.020 1.00 58.41 73 SER A CA 1
ATOM 602 C C . SER A 1 73 ? 11.920 -14.172 2.412 1.00 58.41 73 SER A C 1
ATOM 604 O O . SER A 1 73 ? 12.214 -15.291 2.828 1.00 58.41 73 SER A O 1
ATOM 606 N N . SER A 1 74 ? 11.172 -13.320 3.110 1.00 54.16 74 SER A N 1
ATOM 607 C CA . SER A 1 74 ? 10.442 -13.722 4.316 1.00 54.16 74 SER A CA 1
ATOM 608 C C . SER A 1 74 ? 8.954 -13.535 4.057 1.00 54.16 74 SER A C 1
ATOM 610 O O . SER A 1 74 ? 8.477 -12.407 3.928 1.00 54.16 74 SER A O 1
ATOM 612 N N . GLY A 1 75 ? 8.221 -14.640 3.914 1.00 64.88 75 GLY A N 1
ATOM 613 C CA . GLY A 1 75 ? 6.810 -14.596 3.534 1.00 64.88 75 GLY A CA 1
ATOM 614 C C . GLY A 1 75 ? 6.602 -13.916 2.174 1.00 64.88 75 GLY A C 1
ATOM 615 O O . GLY A 1 75 ? 7.121 -14.385 1.165 1.00 64.88 75 GLY A O 1
ATOM 616 N N . ARG A 1 76 ? 5.835 -12.816 2.154 1.00 64.00 76 ARG A N 1
ATOM 617 C CA . ARG A 1 76 ? 5.475 -12.040 0.946 1.00 64.00 76 ARG A CA 1
ATOM 618 C C . ARG A 1 76 ? 6.435 -10.882 0.632 1.00 64.00 76 ARG A C 1
ATOM 620 O O . ARG A 1 76 ? 6.278 -10.228 -0.396 1.00 64.00 76 ARG A O 1
ATOM 627 N N . LEU A 1 77 ? 7.415 -10.623 1.501 1.00 69.88 77 LEU A N 1
ATOM 628 C CA . LEU A 1 77 ? 8.406 -9.558 1.340 1.00 69.88 77 LEU A CA 1
ATOM 629 C C . LEU A 1 77 ? 9.644 -10.069 0.608 1.00 69.88 77 LEU A C 1
ATOM 631 O O . LEU A 1 77 ? 10.375 -10.928 1.110 1.00 69.88 77 LEU A O 1
ATOM 635 N N . LEU A 1 78 ? 9.908 -9.474 -0.550 1.00 74.69 78 LEU A N 1
ATOM 636 C CA . LEU A 1 78 ? 11.108 -9.687 -1.341 1.00 74.69 78 LEU A CA 1
ATOM 637 C C . LEU A 1 78 ? 12.134 -8.600 -1.040 1.00 74.69 78 LEU A C 1
ATOM 639 O O . LEU A 1 78 ? 11.863 -7.403 -1.122 1.00 74.69 78 LEU A O 1
ATOM 643 N N . TRP A 1 79 ? 13.347 -9.016 -0.711 1.00 72.69 79 TRP A N 1
ATOM 644 C CA . TRP A 1 79 ? 14.441 -8.088 -0.483 1.00 72.69 79 TRP A CA 1
ATOM 645 C C . TRP A 1 79 ? 15.196 -7.930 -1.793 1.00 72.69 79 TRP A C 1
ATOM 647 O O . TRP A 1 79 ? 15.774 -8.890 -2.302 1.00 72.69 79 TRP A O 1
ATOM 657 N N . ILE A 1 80 ? 15.154 -6.728 -2.361 1.00 69.56 80 ILE A N 1
ATOM 658 C CA . ILE A 1 80 ? 15.775 -6.443 -3.654 1.00 69.56 80 ILE A CA 1
ATOM 659 C C . ILE A 1 80 ? 16.849 -5.377 -3.500 1.00 69.56 80 ILE A C 1
ATOM 661 O O . ILE A 1 80 ? 16.737 -4.433 -2.714 1.00 69.56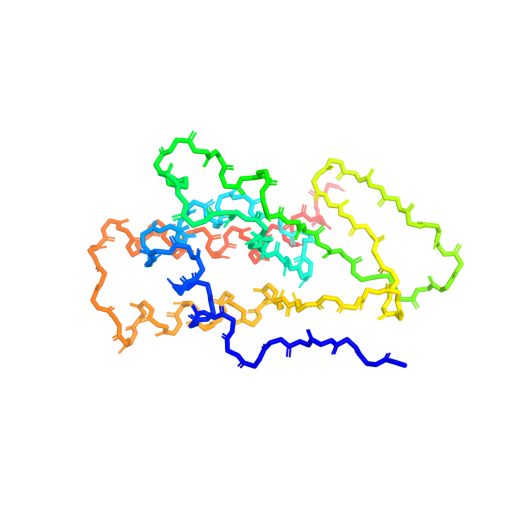 80 ILE A O 1
ATOM 665 N N . ARG A 1 81 ? 17.913 -5.540 -4.281 1.00 69.25 81 ARG A N 1
ATOM 666 C CA . ARG A 1 81 ? 18.951 -4.524 -4.408 1.00 69.25 81 ARG A CA 1
ATOM 667 C C . ARG A 1 81 ? 18.417 -3.371 -5.240 1.00 69.25 81 ARG A C 1
ATOM 669 O O . ARG A 1 81 ? 17.786 -3.590 -6.274 1.00 69.25 81 ARG A O 1
ATOM 676 N N . ILE A 1 82 ? 18.749 -2.158 -4.810 1.00 61.69 82 ILE A N 1
ATOM 677 C CA . ILE A 1 82 ? 18.366 -0.895 -5.453 1.00 61.69 82 ILE A CA 1
ATOM 678 C C . ILE A 1 82 ? 18.702 -0.889 -6.957 1.00 61.69 82 ILE A C 1
ATOM 680 O O . ILE A 1 82 ? 17.955 -0.324 -7.743 1.00 61.69 82 ILE A O 1
ATOM 684 N N . GLY A 1 83 ? 19.781 -1.559 -7.381 1.00 59.22 83 GLY A N 1
ATOM 685 C CA . GLY A 1 83 ? 20.204 -1.613 -8.787 1.00 59.22 83 GLY A CA 1
ATOM 686 C C . GLY A 1 83 ? 19.737 -2.825 -9.604 1.00 59.22 83 GLY A C 1
ATOM 687 O O . GLY A 1 83 ? 20.066 -2.891 -10.784 1.00 59.22 83 GLY A O 1
ATOM 688 N N . SER A 1 84 ? 19.036 -3.801 -9.013 1.00 64.00 84 SER A N 1
ATOM 689 C CA . SER A 1 84 ? 18.749 -5.094 -9.670 1.00 64.00 84 SER A CA 1
ATOM 690 C C . SER A 1 84 ? 17.314 -5.252 -10.172 1.00 64.00 84 SER A C 1
ATOM 692 O O . SER A 1 84 ? 17.031 -6.215 -10.883 1.00 64.00 84 SER A O 1
ATOM 694 N N . PHE A 1 85 ? 16.404 -4.346 -9.810 1.00 67.25 85 PHE A N 1
ATOM 695 C CA . PHE A 1 85 ? 15.010 -4.409 -10.243 1.00 67.25 85 PHE A CA 1
ATOM 696 C C . PHE A 1 85 ? 14.729 -3.392 -11.351 1.00 67.25 85 PHE A C 1
ATOM 698 O O . PHE A 1 85 ? 14.947 -2.197 -11.170 1.00 67.25 85 PHE A O 1
ATOM 705 N N . ASN A 1 86 ? 14.209 -3.878 -12.480 1.00 65.12 86 ASN A N 1
ATOM 706 C CA . ASN A 1 86 ? 13.925 -3.078 -13.677 1.00 65.12 86 ASN A CA 1
ATOM 707 C C . ASN A 1 86 ? 12.416 -2.892 -13.948 1.00 65.12 86 ASN A C 1
ATOM 709 O O . ASN A 1 86 ? 12.038 -2.524 -15.057 1.00 65.12 86 ASN A O 1
ATOM 713 N N . GLY A 1 87 ? 11.544 -3.158 -12.970 1.00 68.25 87 GLY A N 1
ATOM 714 C CA . GLY A 1 87 ? 10.094 -2.955 -13.095 1.00 68.25 87 GLY A CA 1
ATOM 715 C C . GLY A 1 87 ? 9.605 -1.627 -12.492 1.00 68.25 87 GLY A C 1
ATOM 716 O O . GLY A 1 87 ? 10.355 -0.978 -11.757 1.00 68.25 87 GLY A O 1
ATOM 717 N N . PRO A 1 88 ? 8.349 -1.222 -12.771 1.00 74.25 88 PRO A N 1
ATOM 718 C CA . PRO A 1 88 ? 7.749 -0.041 -12.164 1.00 74.25 88 PRO A CA 1
ATOM 719 C C . PRO A 1 88 ? 7.437 -0.314 -10.691 1.00 74.25 88 PRO A C 1
ATOM 721 O O . PRO A 1 88 ? 6.639 -1.196 -10.370 1.00 74.25 88 PRO A O 1
ATOM 724 N N . LEU A 1 89 ? 8.062 0.437 -9.790 1.00 80.06 89 LEU A N 1
ATOM 725 C CA . LEU A 1 89 ? 7.802 0.346 -8.356 1.00 80.06 89 LEU A CA 1
ATOM 726 C C . LEU A 1 89 ? 6.895 1.482 -7.903 1.00 80.06 89 LEU A C 1
ATOM 728 O O . LEU A 1 89 ? 7.036 2.628 -8.331 1.00 80.06 89 LEU A O 1
ATOM 732 N N . ILE A 1 90 ? 5.995 1.150 -6.987 1.00 84.69 90 ILE A N 1
ATOM 733 C CA . ILE A 1 90 ? 5.162 2.107 -6.273 1.00 84.69 90 ILE A CA 1
ATOM 734 C C . ILE A 1 90 ? 5.741 2.265 -4.872 1.00 84.69 90 ILE A C 1
ATOM 736 O O . ILE A 1 90 ? 5.886 1.274 -4.158 1.00 84.69 90 ILE A O 1
ATOM 740 N N . ASP A 1 91 ? 6.080 3.495 -4.485 1.00 84.94 91 ASP A N 1
ATOM 741 C CA . ASP A 1 91 ? 6.471 3.805 -3.109 1.00 84.94 91 ASP A CA 1
ATOM 742 C C . ASP A 1 91 ? 5.241 3.716 -2.200 1.00 84.94 91 ASP A C 1
ATOM 744 O O . ASP A 1 91 ? 4.239 4.406 -2.415 1.00 84.94 91 ASP A O 1
ATOM 748 N N . THR A 1 92 ? 5.314 2.853 -1.184 1.00 85.56 92 THR A N 1
ATOM 749 C CA . THR A 1 92 ? 4.198 2.616 -0.264 1.00 85.56 92 THR A CA 1
ATOM 750 C C . THR A 1 92 ? 3.822 3.890 0.493 1.00 85.56 92 THR A C 1
ATOM 752 O O . THR A 1 92 ? 2.643 4.187 0.645 1.00 85.56 92 THR A O 1
ATOM 755 N N . THR A 1 93 ? 4.800 4.681 0.939 1.00 85.25 93 THR A N 1
ATOM 756 C CA . THR A 1 93 ? 4.545 5.904 1.719 1.00 85.25 93 THR A CA 1
ATOM 757 C C . THR A 1 93 ? 3.878 6.963 0.857 1.00 85.25 93 THR A C 1
ATOM 759 O O . THR A 1 93 ? 2.877 7.554 1.265 1.00 85.25 93 THR A O 1
ATOM 762 N N . GLN A 1 94 ? 4.411 7.182 -0.348 1.00 87.06 94 GLN A N 1
ATOM 763 C CA . GLN A 1 94 ? 3.827 8.126 -1.296 1.00 87.06 94 GLN A CA 1
ATOM 764 C C . GLN A 1 94 ? 2.391 7.725 -1.643 1.00 87.06 94 GLN A C 1
ATOM 766 O O . GLN A 1 94 ? 1.492 8.563 -1.601 1.00 87.06 94 GLN A O 1
ATOM 771 N N . PHE A 1 95 ? 2.166 6.438 -1.916 1.00 88.50 95 PHE A N 1
ATOM 772 C CA . PHE A 1 95 ? 0.841 5.907 -2.205 1.00 88.50 95 PHE A CA 1
ATOM 773 C C . PHE A 1 95 ? -0.156 6.157 -1.064 1.00 88.50 95 PHE A C 1
ATOM 775 O O . PHE A 1 95 ? -1.254 6.644 -1.322 1.00 88.50 95 PHE A O 1
ATOM 782 N N . LEU A 1 96 ? 0.218 5.875 0.190 1.00 89.06 96 LEU A N 1
ATOM 783 C CA . LEU A 1 96 ? -0.662 6.097 1.344 1.00 89.06 96 LEU A CA 1
ATOM 784 C C . LEU A 1 96 ? -1.017 7.581 1.525 1.00 89.06 96 LEU A C 1
ATOM 786 O O . LEU A 1 96 ? -2.164 7.899 1.825 1.00 89.06 96 LEU A O 1
ATOM 790 N N . ASN A 1 97 ? -0.058 8.488 1.311 1.00 89.44 97 ASN A N 1
ATOM 791 C CA . ASN A 1 97 ? -0.290 9.933 1.406 1.00 89.44 97 ASN A CA 1
ATOM 792 C C . ASN A 1 97 ? -1.243 10.436 0.318 1.00 89.44 97 ASN A C 1
ATOM 794 O O . ASN A 1 97 ? -2.170 11.190 0.599 1.00 89.44 97 ASN A O 1
ATOM 798 N N . GLU A 1 98 ? -1.026 10.010 -0.925 1.00 88.00 98 GLU A N 1
ATOM 799 C CA . GLU A 1 98 ? -1.913 10.362 -2.031 1.00 88.00 98 GLU A CA 1
ATOM 800 C C . GLU A 1 98 ? -3.315 9.760 -1.844 1.00 88.00 98 GLU A C 1
ATOM 802 O O . GLU A 1 98 ? -4.302 10.370 -2.256 1.00 88.00 98 GLU A O 1
ATOM 807 N N . LEU A 1 99 ? -3.419 8.580 -1.220 1.00 88.06 99 LEU A N 1
ATOM 808 C CA . LEU A 1 99 ? -4.702 7.920 -0.978 1.00 88.06 99 LEU A CA 1
ATOM 809 C C . LEU A 1 99 ? -5.514 8.683 0.052 1.00 88.06 99 LEU A C 1
ATOM 811 O O . LEU A 1 99 ? -6.686 8.955 -0.191 1.00 88.06 99 LEU A O 1
ATOM 815 N N . GLU A 1 100 ? -4.878 9.052 1.158 1.00 89.62 100 GLU A N 1
ATOM 816 C CA . GLU A 1 100 ? -5.472 9.894 2.187 1.00 89.62 100 GLU A CA 1
ATOM 817 C C . GLU A 1 100 ? -5.952 11.234 1.605 1.00 89.62 100 GLU A C 1
ATOM 819 O O . GLU A 1 100 ? -7.111 11.599 1.789 1.00 89.62 100 GLU A O 1
ATOM 824 N N . ASP A 1 101 ? -5.120 11.926 0.817 1.00 89.44 101 ASP A N 1
ATOM 825 C CA . ASP A 1 101 ? -5.514 13.171 0.135 1.00 89.44 101 ASP A CA 1
ATOM 826 C C . ASP A 1 101 ? -6.722 12.959 -0.796 1.00 89.44 101 ASP A C 1
ATOM 828 O O . ASP A 1 101 ? -7.663 13.758 -0.823 1.00 89.44 101 ASP A O 1
ATOM 832 N N . ALA A 1 102 ? -6.732 11.855 -1.546 1.00 85.38 102 ALA A N 1
ATOM 833 C CA . ALA A 1 102 ? -7.807 11.551 -2.478 1.00 85.38 102 ALA A CA 1
ATOM 834 C C . ALA A 1 102 ? -9.147 11.295 -1.772 1.00 85.38 102 ALA A C 1
ATOM 836 O O . ALA A 1 102 ? -10.161 11.853 -2.203 1.00 85.38 102 ALA A O 1
ATOM 837 N N . ILE A 1 103 ? -9.165 10.491 -0.704 1.00 86.44 103 ILE A N 1
ATOM 838 C CA . ILE A 1 103 ? -10.400 10.178 0.035 1.00 86.44 103 ILE A CA 1
ATOM 839 C C . ILE A 1 103 ? -10.881 11.345 0.904 1.00 86.44 103 ILE A C 1
ATOM 841 O O . ILE A 1 103 ? -12.080 11.459 1.138 1.00 86.44 103 ILE A O 1
ATOM 845 N N . ASN A 1 104 ? -9.976 12.225 1.345 1.00 86.50 104 ASN A N 1
ATOM 846 C CA . ASN A 1 104 ? -10.327 13.393 2.154 1.00 86.50 104 ASN A CA 1
ATOM 847 C C . ASN A 1 104 ? -10.868 14.554 1.310 1.00 86.50 104 ASN A C 1
ATOM 849 O O . ASN A 1 104 ? -11.709 15.320 1.785 1.00 86.50 104 ASN A O 1
ATOM 853 N N . HIS A 1 105 ? -10.369 14.730 0.080 1.00 86.00 105 HIS A N 1
ATOM 854 C CA . HIS A 1 105 ? -10.574 15.984 -0.655 1.00 86.00 105 HIS A CA 1
ATOM 855 C C . HIS A 1 105 ? -11.051 15.838 -2.100 1.00 86.00 105 HIS A C 1
ATOM 857 O O . HIS A 1 105 ? -11.553 16.811 -2.662 1.00 86.00 105 HIS A O 1
ATOM 863 N N . ARG A 1 106 ? -10.885 14.674 -2.739 1.00 81.19 106 ARG A N 1
ATOM 864 C CA . ARG A 1 106 ? -11.062 14.554 -4.202 1.00 81.19 106 ARG A CA 1
ATOM 865 C C . ARG A 1 106 ? -12.169 13.608 -4.628 1.00 81.19 106 ARG A C 1
ATOM 867 O O . ARG A 1 106 ? -12.682 13.750 -5.736 1.00 81.19 106 ARG A O 1
ATOM 874 N N . VAL A 1 107 ? -12.514 12.634 -3.793 1.00 80.25 107 VAL A N 1
ATOM 875 C CA . VAL A 1 107 ? -13.470 11.582 -4.135 1.00 80.25 107 VAL A CA 1
ATOM 876 C C . VAL A 1 107 ? -14.469 11.422 -3.003 1.00 80.25 107 VAL A C 1
ATOM 878 O O . VAL A 1 107 ? -14.092 11.335 -1.841 1.00 80.25 107 VAL A O 1
ATOM 881 N N . TYR A 1 108 ? -15.753 11.348 -3.350 1.00 81.06 108 TYR A N 1
ATOM 882 C CA . TYR A 1 108 ? -16.774 10.947 -2.393 1.00 81.06 108 TYR A CA 1
ATOM 883 C C . TYR A 1 108 ? -16.643 9.450 -2.107 1.00 81.06 108 TYR A C 1
ATOM 885 O O . TYR A 1 108 ? -16.750 8.623 -3.016 1.00 81.06 108 TYR A O 1
ATOM 893 N N . VAL A 1 109 ? -16.434 9.112 -0.840 1.00 79.31 109 VAL A N 1
ATOM 894 C CA . VAL A 1 109 ? -16.350 7.738 -0.353 1.00 79.31 109 VAL A CA 1
ATOM 895 C C . VAL A 1 109 ? -17.422 7.559 0.725 1.00 79.31 109 VAL A C 1
ATOM 897 O O . VAL A 1 109 ? -17.536 8.419 1.598 1.00 79.31 109 VAL A O 1
ATOM 900 N N . PRO A 1 110 ? -18.226 6.480 0.687 1.00 85.69 110 PRO A N 1
ATOM 901 C CA . PRO A 1 110 ? -19.166 6.174 1.760 1.00 85.69 110 PRO A CA 1
ATOM 902 C C . PRO A 1 110 ? -18.466 6.130 3.122 1.00 85.69 110 PRO A C 1
ATOM 904 O O . PRO A 1 110 ? -17.355 5.615 3.230 1.00 85.69 110 PRO A O 1
ATOM 907 N N . GLU A 1 111 ? -19.126 6.639 4.160 1.00 85.56 111 GLU A N 1
ATOM 908 C CA . GLU A 1 111 ? -18.544 6.843 5.494 1.00 85.56 111 GLU A CA 1
ATOM 909 C C . GLU A 1 111 ? -17.891 5.575 6.076 1.00 85.56 111 GLU A C 1
ATOM 911 O O . GLU A 1 111 ? -16.778 5.612 6.598 1.00 85.56 111 GLU A O 1
ATOM 916 N N . ASN A 1 112 ? -18.530 4.419 5.901 1.00 85.31 112 ASN A N 1
ATOM 917 C CA . ASN A 1 112 ? -17.989 3.130 6.332 1.00 85.31 112 ASN A CA 1
ATOM 918 C C . ASN A 1 112 ? -16.673 2.763 5.623 1.00 85.31 112 ASN A C 1
ATOM 920 O O . ASN A 1 112 ? -15.747 2.269 6.261 1.00 85.31 112 ASN A O 1
ATOM 924 N N . ILE A 1 113 ? -16.582 3.009 4.315 1.00 82.50 113 ILE A N 1
ATOM 925 C CA . ILE A 1 113 ? -15.386 2.735 3.508 1.00 82.50 113 ILE A CA 1
ATOM 926 C C . ILE A 1 113 ? -14.291 3.754 3.830 1.00 82.50 113 ILE A C 1
ATOM 928 O O . ILE A 1 113 ? -13.118 3.394 3.907 1.00 82.50 113 ILE A O 1
ATOM 932 N N . TYR A 1 114 ? -14.669 5.010 4.067 1.00 87.50 114 TYR A N 1
ATOM 933 C CA . TYR A 1 114 ? -13.754 6.076 4.459 1.00 87.50 114 TYR A CA 1
ATOM 934 C C . TYR A 1 114 ? -13.008 5.725 5.753 1.00 87.50 114 TYR A C 1
ATOM 936 O O . TYR A 1 114 ? -11.777 5.674 5.753 1.00 87.50 114 TYR A O 1
ATOM 944 N N . PHE A 1 115 ? -13.735 5.380 6.822 1.00 88.06 115 PHE A N 1
ATOM 945 C CA . PHE A 1 115 ? -13.114 5.025 8.101 1.00 88.06 115 PHE A CA 1
ATOM 946 C C . PHE A 1 115 ? -12.261 3.756 8.010 1.00 88.06 115 PHE A C 1
ATOM 948 O O . PHE A 1 115 ? -11.144 3.742 8.515 1.00 88.06 115 PHE A O 1
ATOM 955 N N . GLN A 1 116 ? -12.721 2.723 7.294 1.00 87.88 116 GLN A N 1
ATOM 956 C CA . GLN A 1 116 ? -11.920 1.513 7.063 1.00 87.88 116 GLN A CA 1
ATOM 957 C C . GLN A 1 116 ? -10.609 1.806 6.324 1.00 87.88 116 GLN A C 1
ATOM 959 O O . GLN A 1 116 ? -9.575 1.197 6.614 1.00 87.88 116 GLN A O 1
ATOM 964 N N . THR A 1 117 ? -10.645 2.737 5.368 1.00 86.69 117 THR A N 1
ATOM 965 C CA . THR A 1 117 ? -9.462 3.125 4.596 1.00 86.69 117 THR A CA 1
ATOM 966 C C . THR A 1 117 ? -8.469 3.873 5.480 1.00 86.69 117 THR A C 1
ATOM 968 O O . THR A 1 117 ? -7.288 3.529 5.475 1.00 86.69 117 THR A O 1
ATOM 971 N N . LEU A 1 118 ? -8.932 4.838 6.280 1.00 88.88 118 LEU A N 1
ATOM 972 C CA . LEU A 1 118 ? -8.073 5.580 7.207 1.00 88.88 118 LEU A CA 1
ATOM 973 C C . LEU A 1 118 ? -7.442 4.681 8.275 1.00 88.88 118 LEU A C 1
ATOM 975 O O . LEU A 1 118 ? -6.226 4.733 8.448 1.00 88.88 118 LEU A O 1
ATOM 979 N N . ASP A 1 119 ? -8.221 3.801 8.911 1.00 88.69 119 ASP A N 1
ATOM 980 C CA . ASP A 1 119 ? -7.703 2.834 9.890 1.00 88.69 119 ASP A CA 1
ATOM 981 C C . ASP A 1 119 ? -6.615 1.943 9.275 1.00 88.69 119 ASP A C 1
ATOM 983 O O . ASP A 1 119 ? -5.585 1.661 9.891 1.00 88.69 119 ASP A O 1
ATOM 987 N N . SER A 1 120 ? -6.815 1.512 8.027 1.00 87.62 120 SER A N 1
ATOM 988 C CA . SER A 1 120 ? -5.846 0.680 7.311 1.00 87.62 120 SER A CA 1
ATOM 989 C C . SER A 1 120 ? -4.564 1.448 6.975 1.00 87.62 120 SER A C 1
ATOM 991 O O . SER A 1 120 ? -3.468 0.907 7.141 1.00 87.62 120 SER A O 1
ATOM 993 N N . ILE A 1 121 ? -4.678 2.714 6.555 1.00 89.06 121 ILE A N 1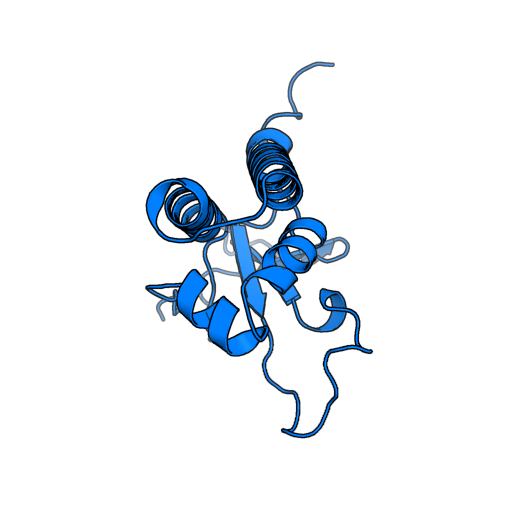
ATOM 994 C CA . ILE A 1 121 ? -3.530 3.607 6.326 1.00 89.06 121 ILE A CA 1
ATOM 995 C C . ILE A 1 121 ? -2.751 3.802 7.630 1.00 89.06 121 ILE A C 1
ATOM 997 O O . ILE A 1 121 ? -1.526 3.654 7.651 1.00 89.06 121 ILE A O 1
ATOM 1001 N N . GLU A 1 122 ? -3.448 4.090 8.727 1.00 87.94 122 GLU A N 1
ATOM 1002 C CA . GLU A 1 122 ? -2.832 4.284 10.033 1.00 87.94 122 GLU A CA 1
ATOM 1003 C C . GLU A 1 122 ? -2.151 3.001 10.524 1.00 87.94 122 GLU A C 1
ATOM 1005 O O . GLU A 1 122 ? -1.008 3.047 10.976 1.00 87.94 122 GLU A O 1
ATOM 1010 N N . ARG A 1 123 ? -2.784 1.833 10.358 1.00 87.25 123 ARG A N 1
ATOM 1011 C CA . ARG A 1 123 ? -2.192 0.524 10.676 1.00 87.25 123 ARG A CA 1
ATOM 1012 C C . ARG A 1 123 ? -0.880 0.292 9.927 1.00 87.25 123 ARG A C 1
ATOM 1014 O O . ARG A 1 123 ? 0.084 -0.185 10.527 1.00 87.25 123 ARG A O 1
ATOM 1021 N N . LEU A 1 124 ? -0.830 0.621 8.637 1.00 85.06 124 LEU A N 1
ATOM 1022 C CA . LEU A 1 124 ? 0.368 0.449 7.812 1.00 85.06 124 LEU A CA 1
ATOM 1023 C C . LEU A 1 124 ? 1.483 1.426 8.206 1.00 85.06 124 LEU A C 1
ATOM 1025 O O . LEU A 1 124 ? 2.644 1.025 8.259 1.00 85.06 124 LEU A O 1
ATOM 1029 N N . ARG A 1 125 ? 1.143 2.671 8.566 1.00 84.06 125 ARG A N 1
ATOM 1030 C CA . ARG A 1 125 ? 2.109 3.669 9.061 1.00 84.06 125 ARG A CA 1
ATOM 1031 C C . ARG A 1 125 ? 2.631 3.337 10.463 1.00 84.06 125 ARG A C 1
ATOM 1033 O O . ARG A 1 125 ? 3.837 3.344 10.698 1.00 84.06 125 ARG A O 1
ATOM 1040 N N . ASN A 1 126 ? 1.738 3.003 11.393 1.00 77.62 126 ASN A N 1
ATOM 1041 C CA . ASN A 1 126 ? 2.061 2.766 12.803 1.00 77.62 126 ASN A CA 1
ATOM 1042 C C . ASN A 1 126 ? 2.598 1.357 13.074 1.00 77.62 126 ASN A C 1
ATOM 1044 O O . ASN A 1 126 ? 3.294 1.139 14.067 1.00 77.62 126 ASN A O 1
ATOM 1048 N N . GLY A 1 127 ? 2.336 0.397 12.186 1.00 61.12 127 GLY A N 1
ATOM 1049 C CA . GLY A 1 127 ? 2.937 -0.933 12.230 1.00 61.12 127 GLY A CA 1
ATOM 1050 C C . GLY A 1 127 ? 4.470 -0.911 12.152 1.00 61.12 127 GLY A C 1
ATOM 1051 O O . GLY A 1 127 ? 5.119 -1.769 12.748 1.00 61.12 127 GLY A O 1
ATOM 1052 N N . ALA A 1 128 ? 5.055 0.119 11.527 1.00 51.00 128 ALA A N 1
ATOM 1053 C CA . ALA A 1 128 ? 6.497 0.363 11.531 1.00 51.00 128 ALA A CA 1
ATOM 1054 C C . ALA A 1 128 ? 7.046 0.808 12.908 1.00 51.00 128 ALA A C 1
ATOM 1056 O O . ALA A 1 128 ? 8.227 0.606 13.185 1.00 51.00 128 ALA A O 1
ATOM 1057 N N . ASN A 1 129 ? 6.199 1.350 13.795 1.00 42.62 129 ASN A N 1
ATOM 1058 C CA . ASN A 1 129 ? 6.589 1.910 15.098 1.00 42.62 129 ASN A CA 1
ATOM 1059 C C . ASN A 1 129 ? 6.332 0.983 16.303 1.00 42.62 129 ASN A C 1
ATOM 1061 O O . ASN A 1 129 ? 6.738 1.308 17.417 1.00 42.62 129 ASN A O 1
ATOM 1065 N N . LYS A 1 130 ? 5.737 -0.208 16.129 1.00 42.16 130 LYS A N 1
ATOM 1066 C CA . LYS A 1 130 ? 5.555 -1.195 17.222 1.00 42.16 130 LYS A CA 1
ATOM 1067 C C . LYS A 1 130 ? 6.750 -2.151 17.415 1.00 42.16 130 LYS A C 1
ATOM 1069 O O . LYS A 1 130 ? 6.574 -3.328 17.717 1.00 42.16 130 LYS A O 1
ATOM 1074 N N . LYS A 1 131 ? 7.982 -1.649 17.292 1.00 40.50 131 LYS A N 1
ATOM 1075 C CA . LYS A 1 131 ? 9.193 -2.314 17.814 1.00 40.50 131 LYS A CA 1
ATOM 1076 C C . LYS A 1 131 ? 10.019 -1.355 18.673 1.00 40.50 131 LYS A C 1
ATOM 1078 O O . LYS A 1 131 ? 11.128 -0.999 18.303 1.00 40.50 131 LYS A O 1
ATOM 1083 N N . ALA A 1 132 ? 9.479 -0.953 19.819 1.00 40.50 132 ALA A N 1
ATOM 1084 C CA . ALA A 1 132 ? 10.264 -0.511 20.975 1.00 40.50 132 ALA A CA 1
ATOM 1085 C C . ALA A 1 132 ? 9.337 -0.363 22.192 1.00 40.50 132 ALA A C 1
ATOM 1087 O O . ALA A 1 132 ? 8.891 0.739 22.491 1.00 40.50 132 ALA A O 1
ATOM 1088 N N . SER A 1 133 ? 8.989 -1.470 22.849 1.00 36.16 133 SER A N 1
ATOM 1089 C CA . SER A 1 133 ? 8.647 -1.509 24.283 1.00 36.16 133 SER A CA 1
ATOM 1090 C C . SER A 1 133 ? 8.314 -2.942 24.683 1.00 36.16 133 SER A C 1
ATOM 1092 O O . SER A 1 133 ? 7.146 -3.323 24.730 1.00 36.16 133 SER A O 1
ATOM 1094 N N . VAL A 1 134 ? 9.363 -3.729 24.919 1.00 34.19 134 VAL A N 1
ATOM 1095 C CA . VAL A 1 134 ? 9.437 -4.733 25.990 1.00 34.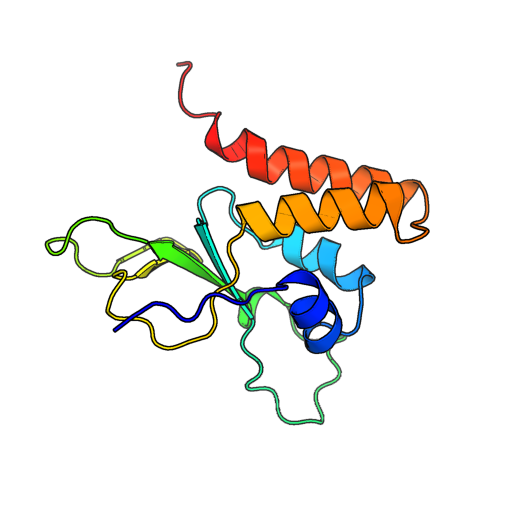19 134 VAL A CA 1
ATOM 1096 C C .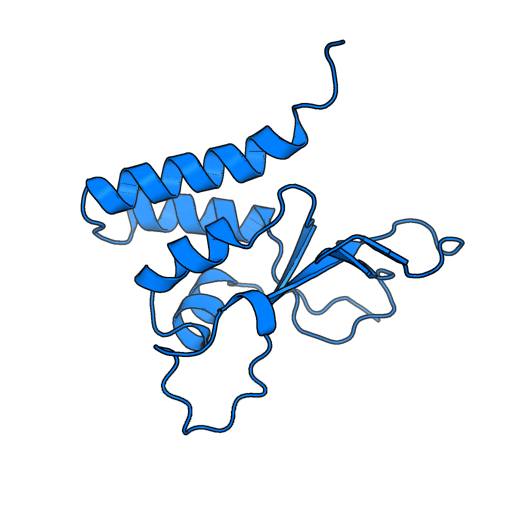 VAL A 1 134 ? 10.854 -4.661 26.537 1.00 34.19 134 VAL A C 1
ATOM 1098 O O . VAL A 1 134 ? 11.778 -4.626 25.692 1.00 34.19 134 VAL A O 1
#

Sequence (134 aa):
MSLNIEPNPLRLLCRKLGGIHRVLDLLDILDNQARYFWVNDDSQPDRNYHGVKLDNFVLQYKLLNDDNLTPFSSGRLLWIRIGSFNGPLIDTTQFLNELEDAINHRVYVPENIYFQTLDSIERLRNGANKKASV

pLDDT: mean 71.42, std 13.97, range [34.19, 89.62]

Foldseek 3Di:
DAAQEDPCVVVVCCVQVVHDVCVLLVLVLDALQFQKKDFANPDDPDDPSVPDRSLVGIQGEDEDPDPPDDFDDDPRYTYDHRPPDDDYIYGPVVVLVVSLCCPVPPDPDPPVVSVSSVVSSCCSNCVVVPPDDD

Secondary structure (DSSP, 8-state):
---EE-S-HHHHHHHHHTSTHHHHHHHHH--TT-SEEEE-----TT--TTSS-GGGTEEEEEEES-TTPPP-EETTEEEEETTT--SEEEEHHHHHHHHHHIIIIIS---HHHHHHHHHHHHHHHHGGG--S--